Protein AF-A0A1H5YJD1-F1 (afdb_monomer)

Sequence (88 aa):
MSLKRSINEFGAYLGDKGSLLEKNYPRIAEMIQLHWGYKEIYQYINKLLVVDKDRDRQGFPVQVLQEIYKLQEIHERLFPDLEALSSG

Foldseek 3Di:
DFPLVQQVVLVVVQPVHDQPCCVVPVVLRVVCVVCQPHLVNVVSLVVLVDDDVPDPDPHDDPSNVVSSVVSVVSSCVVRVVSVVVNVD

Nearest PDB structures (foldseek):
  5ec1-assembly1_C  TM=2.923E-01  e=5.345E+00  Streptomyces lividans

Solvent-accessible surface area (backbone atoms only — not comparable to full-atom values): 5362 Å² total; per-residue (Å²): 131,58,61,56,75,77,35,65,68,56,23,59,72,44,55,92,53,78,60,60,43,50,72,76,35,48,73,58,42,52,51,50,60,72,26,62,98,44,55,63,36,57,61,52,54,50,63,71,69,57,82,56,91,90,52,98,64,82,72,75,57,69,73,39,45,52,52,53,52,47,52,49,55,50,45,44,72,76,38,54,72,42,52,65,64,62,78,108

pLDDT: mean 87.8, std 11.72, range [51.84, 96.81]

Mean predicted aligned error: 4.78 Å

Structure (mmCIF, N/CA/C/O backbone):
data_AF-A0A1H5YJD1-F1
#
_entry.id   AF-A0A1H5YJD1-F1
#
loop_
_atom_site.group_PDB
_atom_site.id
_atom_site.type_symbol
_atom_site.label_atom_id
_atom_site.label_alt_id
_atom_site.label_comp_id
_atom_site.label_asym_id
_atom_site.label_entity_id
_atom_site.label_seq_id
_atom_site.pdbx_PDB_ins_code
_atom_site.Cartn_x
_atom_site.Cartn_y
_atom_site.Cartn_z
_atom_site.occupancy
_atom_site.B_iso_or_equiv
_atom_site.auth_seq_id
_atom_site.auth_comp_id
_atom_site.auth_asym_id
_atom_site.auth_atom_id
_atom_site.pdbx_PDB_model_num
ATOM 1 N N . MET A 1 1 ? -1.259 11.375 -9.051 1.00 68.62 1 MET A N 1
ATOM 2 C CA . MET A 1 1 ? -2.242 10.634 -9.884 1.00 68.62 1 MET A CA 1
ATOM 3 C C . MET A 1 1 ? -2.914 9.624 -8.969 1.00 68.62 1 MET A C 1
ATOM 5 O O . MET A 1 1 ? -2.355 9.348 -7.923 1.00 68.62 1 MET A O 1
ATOM 9 N N . SER A 1 2 ? -4.096 9.094 -9.286 1.00 87.75 2 SER A N 1
ATOM 10 C CA . SER A 1 2 ? -4.692 8.079 -8.404 1.00 87.75 2 SER A CA 1
ATOM 11 C C . SER A 1 2 ? -3.943 6.744 -8.517 1.00 87.75 2 SER A C 1
ATOM 13 O O . SER A 1 2 ? -3.693 6.309 -9.644 1.00 87.75 2 SER A O 1
ATOM 15 N N . LEU A 1 3 ? -3.681 6.054 -7.404 1.00 88.50 3 LEU A N 1
ATOM 16 C CA . LEU A 1 3 ? -3.144 4.689 -7.355 1.00 88.50 3 LEU A CA 1
ATOM 17 C C . LEU A 1 3 ? -3.925 3.752 -8.278 1.00 88.50 3 LEU A C 1
ATOM 19 O O . LEU A 1 3 ? -3.313 3.042 -9.071 1.00 88.50 3 LEU A O 1
ATOM 23 N N . LYS A 1 4 ? -5.266 3.833 -8.270 1.00 90.50 4 LYS A N 1
ATOM 24 C CA . LYS A 1 4 ? -6.140 3.064 -9.175 1.00 90.50 4 LYS A CA 1
ATOM 25 C C . LYS A 1 4 ? -5.769 3.196 -10.662 1.00 90.50 4 LYS A C 1
ATOM 27 O O . LYS A 1 4 ? -6.004 2.277 -11.436 1.00 90.50 4 LYS A O 1
ATOM 32 N N . ARG A 1 5 ? -5.238 4.352 -11.074 1.00 90.75 5 ARG A N 1
ATOM 33 C CA . ARG A 1 5 ? -4.853 4.641 -12.469 1.00 90.75 5 ARG A CA 1
ATOM 34 C C . ARG A 1 5 ? -3.374 4.389 -12.735 1.00 90.75 5 ARG A C 1
ATOM 36 O O . ARG A 1 5 ? -3.015 4.118 -13.870 1.00 90.75 5 ARG A O 1
ATOM 43 N N . SER A 1 6 ? -2.527 4.536 -11.720 1.00 91.19 6 SER A N 1
ATOM 44 C CA . SER A 1 6 ? -1.078 4.376 -11.853 1.00 91.19 6 SER A CA 1
ATOM 45 C C . SER A 1 6 ? -0.622 2.923 -11.721 1.00 91.19 6 SER A C 1
ATOM 47 O O . SER A 1 6 ? 0.440 2.583 -12.228 1.00 91.19 6 SER A O 1
ATOM 49 N N . ILE A 1 7 ? -1.411 2.071 -11.061 1.00 94.31 7 ILE A N 1
ATOM 50 C CA . ILE A 1 7 ? -1.100 0.660 -10.824 1.00 94.31 7 ILE A CA 1
ATOM 51 C C . ILE A 1 7 ? -2.237 -0.177 -11.411 1.00 94.31 7 ILE A C 1
ATOM 53 O O . ILE A 1 7 ? -3.312 -0.286 -10.816 1.00 94.31 7 ILE A O 1
ATOM 57 N N . ASN A 1 8 ? -2.003 -0.766 -12.585 1.00 95.06 8 ASN A N 1
ATOM 58 C CA . ASN A 1 8 ? -3.037 -1.462 -13.356 1.00 95.06 8 ASN A CA 1
ATOM 59 C C . ASN A 1 8 ? -3.699 -2.595 -12.562 1.00 95.06 8 ASN A C 1
ATOM 61 O O . ASN A 1 8 ? -4.920 -2.724 -12.574 1.00 95.06 8 ASN A O 1
ATOM 65 N N . GLU A 1 9 ? -2.927 -3.386 -11.823 1.00 96.06 9 GLU A N 1
ATOM 66 C CA . GLU A 1 9 ? -3.458 -4.521 -11.063 1.00 96.06 9 GLU A CA 1
ATOM 67 C C . GLU A 1 9 ? -4.221 -4.107 -9.816 1.00 96.06 9 GLU A C 1
ATOM 69 O O . GLU A 1 9 ? -5.162 -4.792 -9.416 1.00 96.06 9 GLU A O 1
ATOM 74 N N . PHE A 1 10 ? -3.878 -2.958 -9.237 1.00 96.50 10 PHE A N 1
ATOM 75 C CA . PHE A 1 10 ? -4.676 -2.385 -8.164 1.00 96.50 10 PHE A CA 1
ATOM 76 C C . PHE A 1 10 ? -5.991 -1.834 -8.719 1.00 96.50 10 PHE A C 1
ATOM 78 O O . PHE A 1 10 ? -7.052 -2.035 -8.129 1.00 96.50 10 PHE A O 1
ATOM 85 N N . GLY A 1 11 ? -5.950 -1.224 -9.906 1.00 95.62 11 GLY A N 1
ATOM 86 C CA . GLY A 1 11 ? -7.151 -0.827 -10.630 1.00 95.62 11 GLY A CA 1
ATOM 87 C C . GLY A 1 11 ? -8.064 -2.003 -10.972 1.00 95.62 11 GLY A C 1
ATOM 88 O O . GLY A 1 11 ? -9.269 -1.922 -10.735 1.00 95.62 11 GLY A O 1
ATOM 89 N N . ALA A 1 12 ? -7.492 -3.113 -11.442 1.00 96.19 12 ALA A N 1
ATOM 90 C CA . ALA A 1 12 ? -8.222 -4.347 -11.718 1.00 96.19 12 ALA A CA 1
ATOM 91 C C . ALA A 1 12 ? -8.837 -4.950 -10.446 1.00 96.19 12 ALA A C 1
ATOM 93 O O . ALA A 1 12 ? -9.988 -5.378 -10.470 1.00 96.19 12 ALA A O 1
ATOM 94 N N . TYR A 1 13 ? -8.107 -4.932 -9.326 1.00 96.38 13 TYR A N 1
ATOM 95 C CA . TYR A 1 13 ? -8.613 -5.389 -8.029 1.00 96.38 13 TYR A CA 1
ATOM 96 C C . TYR A 1 13 ? -9.827 -4.580 -7.550 1.00 96.38 13 TYR A C 1
ATOM 98 O O . TYR A 1 13 ? -10.804 -5.152 -7.066 1.00 96.38 13 TYR A O 1
ATOM 106 N N . LEU A 1 14 ? -9.786 -3.254 -7.696 1.00 95.25 14 LEU A N 1
ATOM 107 C CA . LEU A 1 14 ? -10.892 -2.388 -7.288 1.00 95.25 14 LEU A CA 1
ATOM 108 C C . LEU A 1 14 ? -12.104 -2.493 -8.229 1.00 95.25 14 LEU A C 1
ATOM 110 O O . LEU A 1 14 ? -13.236 -2.259 -7.795 1.00 95.25 14 LEU A O 1
ATOM 114 N N . GLY A 1 15 ? -11.889 -2.828 -9.505 1.00 94.50 15 GLY A N 1
ATOM 115 C CA . GLY A 1 15 ? -12.939 -2.869 -10.522 1.00 94.50 15 GLY A CA 1
ATOM 116 C C . GLY A 1 15 ? -13.647 -1.518 -10.634 1.00 94.50 15 GLY A C 1
ATOM 117 O O . GLY A 1 15 ? -13.005 -0.472 -10.757 1.00 94.50 15 GLY A O 1
ATOM 118 N N . ASP A 1 16 ? -14.974 -1.511 -10.519 1.00 9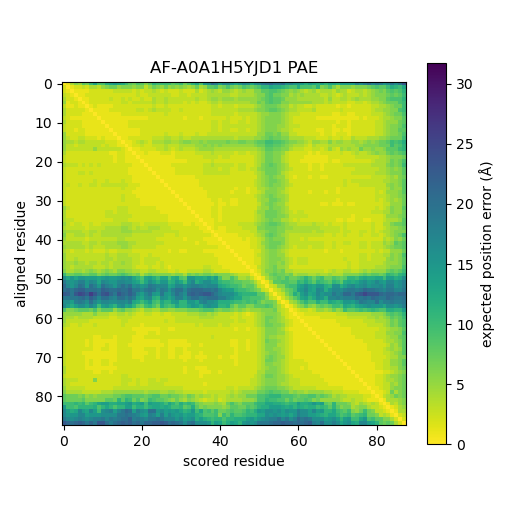3.25 16 ASP A N 1
ATOM 119 C CA . ASP A 1 16 ? -15.773 -0.278 -10.560 1.00 93.25 16 ASP A CA 1
ATOM 120 C C . ASP A 1 16 ? -15.707 0.539 -9.260 1.00 93.25 16 ASP A C 1
ATOM 122 O O . ASP A 1 16 ? -16.060 1.720 -9.242 1.00 93.25 16 ASP A O 1
ATOM 126 N N . LYS A 1 17 ? -15.209 -0.043 -8.161 1.00 93.12 17 LYS A N 1
ATOM 127 C CA . LYS A 1 17 ? -15.129 0.639 -6.862 1.00 93.12 17 LYS A CA 1
ATOM 128 C C . LYS A 1 17 ? -14.007 1.680 -6.846 1.00 93.12 17 LYS A C 1
ATOM 130 O O . LYS A 1 17 ? -13.011 1.579 -7.566 1.00 93.12 17 LYS A O 1
ATOM 135 N N . GLY A 1 18 ? -14.173 2.711 -6.020 1.00 93.00 18 GLY A N 1
ATOM 136 C CA . GLY A 1 18 ? -13.089 3.635 -5.675 1.00 93.00 18 GLY A CA 1
ATOM 137 C C . GLY A 1 18 ? -12.207 3.063 -4.565 1.00 93.00 18 GLY A C 1
ATOM 138 O O . GLY A 1 18 ? -12.669 2.220 -3.800 1.00 93.00 18 GLY A O 1
ATOM 139 N N . SER A 1 19 ? -10.968 3.545 -4.457 1.00 95.75 19 SER A N 1
ATOM 140 C CA . SER A 1 19 ? -10.089 3.205 -3.334 1.00 95.75 19 SER A CA 1
ATOM 141 C C . SER A 1 19 ? -10.495 3.979 -2.081 1.00 95.75 19 SER A C 1
ATOM 143 O O . SER A 1 19 ? -10.583 5.213 -2.086 1.00 95.75 19 SE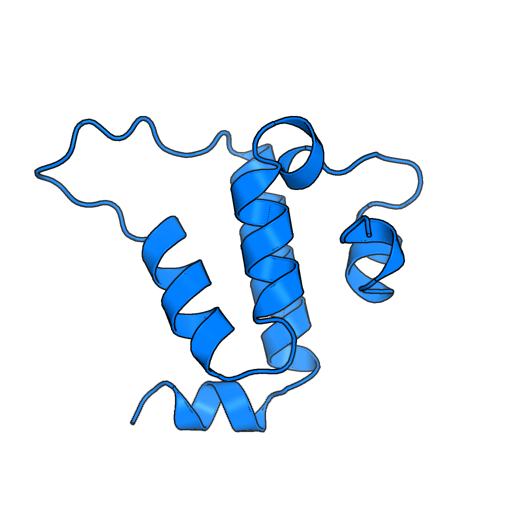R A O 1
ATOM 145 N N . LEU A 1 20 ? -10.722 3.256 -0.989 1.00 96.19 20 LEU A N 1
ATOM 146 C CA . LEU A 1 20 ? -10.953 3.838 0.329 1.00 96.19 20 LEU A CA 1
ATOM 147 C C . LEU A 1 20 ? -9.657 4.360 0.945 1.00 96.19 20 LEU A C 1
ATOM 149 O O . LEU A 1 20 ? -9.703 5.333 1.697 1.00 96.19 20 LEU A O 1
ATOM 153 N N . LEU A 1 21 ? -8.513 3.763 0.604 1.00 95.31 21 LEU A N 1
ATOM 154 C CA . LEU A 1 21 ? -7.200 4.278 0.970 1.00 95.31 21 LEU A CA 1
ATOM 155 C C . LEU A 1 21 ? -6.970 5.665 0.362 1.00 95.31 21 LEU A C 1
ATOM 157 O O . LEU A 1 21 ? -6.665 6.604 1.089 1.00 95.31 21 LEU A O 1
ATOM 161 N N . GLU A 1 22 ? -7.185 5.823 -0.944 1.00 94.38 22 GLU A N 1
ATOM 162 C CA . GLU A 1 22 ? -7.021 7.113 -1.624 1.00 94.38 22 GLU A CA 1
ATOM 163 C C . GLU A 1 22 ? -8.004 8.164 -1.108 1.00 94.38 22 GLU A C 1
ATOM 165 O O . GLU A 1 22 ? -7.633 9.319 -0.902 1.00 94.38 22 GLU A O 1
ATOM 170 N N . LYS A 1 23 ? -9.257 7.760 -0.872 1.00 95.50 23 LYS A N 1
ATOM 171 C CA . LYS A 1 23 ? -10.307 8.666 -0.405 1.00 95.50 23 LYS A CA 1
ATOM 172 C C . LYS A 1 23 ? -10.063 9.160 1.021 1.00 95.50 23 LYS A C 1
ATOM 174 O O . LYS A 1 23 ? -10.234 10.345 1.289 1.00 95.50 23 LYS A O 1
ATOM 179 N N . ASN A 1 24 ? -9.722 8.254 1.936 1.00 95.00 24 ASN A N 1
ATOM 180 C CA . ASN A 1 24 ? -9.678 8.555 3.369 1.00 95.00 24 ASN A CA 1
ATOM 181 C C . ASN A 1 24 ? -8.261 8.894 3.858 1.00 95.00 24 ASN A C 1
ATOM 183 O O . ASN A 1 24 ? -8.110 9.561 4.879 1.00 95.00 24 ASN A O 1
ATOM 187 N N . TYR A 1 25 ? -7.225 8.461 3.133 1.00 94.81 25 TYR A N 1
ATOM 188 C CA . TYR A 1 25 ? -5.818 8.627 3.503 1.00 94.81 25 TYR A CA 1
ATOM 189 C C . TYR A 1 25 ? -4.966 9.095 2.307 1.00 94.81 25 TYR A C 1
ATOM 191 O O . TYR A 1 25 ? -3.983 8.438 1.948 1.00 94.81 25 TYR A O 1
ATOM 199 N N . PRO A 1 26 ? -5.279 10.257 1.702 1.00 94.62 26 PRO A N 1
ATOM 200 C CA . PRO A 1 26 ? -4.622 10.725 0.479 1.00 94.62 26 PRO A CA 1
ATOM 201 C C . PRO A 1 26 ? -3.100 10.846 0.624 1.00 94.62 26 PRO A C 1
ATOM 203 O O . PRO A 1 26 ? -2.364 10.434 -0.265 1.00 94.62 26 PRO A O 1
ATOM 206 N N . ARG A 1 27 ? -2.603 11.292 1.786 1.00 93.81 27 ARG A N 1
ATOM 207 C CA . ARG A 1 27 ? -1.157 11.369 2.062 1.00 93.81 27 ARG A CA 1
ATOM 208 C C . ARG A 1 27 ? -0.476 9.997 2.052 1.00 93.81 27 ARG A C 1
ATOM 210 O O . ARG A 1 27 ? 0.684 9.892 1.668 1.00 93.81 27 ARG A O 1
ATOM 217 N N . ILE A 1 28 ? -1.169 8.952 2.505 1.00 94.75 28 ILE A N 1
ATOM 218 C CA . ILE A 1 28 ? -0.633 7.587 2.474 1.00 94.75 28 ILE A CA 1
ATOM 219 C C . ILE A 1 28 ? -0.593 7.088 1.034 1.00 94.75 28 ILE A C 1
ATOM 221 O O . ILE A 1 28 ? 0.420 6.540 0.607 1.00 94.75 28 ILE A O 1
ATOM 225 N N . ALA A 1 29 ? -1.658 7.337 0.271 1.00 95.50 29 ALA A N 1
ATOM 226 C CA . ALA A 1 29 ? -1.708 6.982 -1.138 1.00 95.50 29 ALA A CA 1
ATOM 227 C C . ALA A 1 29 ? -0.610 7.680 -1.960 1.00 95.50 29 ALA A C 1
ATOM 229 O O . ALA A 1 29 ? 0.064 7.027 -2.751 1.00 95.50 29 ALA A O 1
ATOM 230 N N . GLU A 1 30 ? -0.369 8.973 -1.730 1.00 94.62 30 GLU A N 1
ATOM 231 C CA . GLU A 1 30 ? 0.725 9.722 -2.363 1.00 94.62 30 GLU A CA 1
ATOM 232 C C . GLU A 1 30 ? 2.097 9.134 -2.028 1.00 94.62 30 GLU A C 1
ATOM 234 O O . GLU A 1 30 ? 2.933 8.971 -2.914 1.00 94.62 30 GLU A O 1
ATOM 239 N N . MET A 1 31 ? 2.329 8.768 -0.766 1.00 95.38 31 MET A N 1
ATOM 240 C CA . MET A 1 31 ? 3.589 8.151 -0.349 1.00 95.38 31 MET A CA 1
ATOM 241 C C . MET A 1 31 ? 3.782 6.768 -0.970 1.00 95.38 31 MET A C 1
ATOM 243 O O . MET A 1 31 ? 4.890 6.452 -1.393 1.00 95.38 31 MET A O 1
ATOM 247 N N . ILE A 1 32 ? 2.722 5.964 -1.072 1.00 95.12 32 ILE A N 1
ATOM 248 C CA . ILE A 1 32 ? 2.772 4.682 -1.785 1.00 95.12 32 ILE A CA 1
ATOM 249 C C . ILE A 1 32 ? 3.112 4.918 -3.251 1.00 95.12 32 ILE A C 1
ATOM 251 O O . ILE A 1 32 ? 3.995 4.253 -3.777 1.00 95.12 32 ILE A O 1
ATOM 255 N N . GLN A 1 33 ? 2.469 5.896 -3.893 1.00 94.38 33 GLN A N 1
ATOM 256 C CA . GLN A 1 33 ? 2.745 6.229 -5.286 1.00 94.38 33 GLN A CA 1
ATOM 257 C C . GLN A 1 33 ? 4.207 6.662 -5.481 1.00 94.38 33 GLN A C 1
ATOM 259 O O . GLN A 1 33 ? 4.835 6.262 -6.456 1.00 94.38 33 GLN A O 1
ATOM 264 N N . LEU A 1 34 ? 4.747 7.464 -4.558 1.00 94.25 34 LEU A N 1
ATOM 265 C CA . LEU A 1 34 ? 6.113 7.983 -4.623 1.00 94.25 34 LEU A CA 1
ATOM 266 C C . LEU A 1 34 ? 7.172 6.878 -4.524 1.00 94.25 34 LEU A C 1
ATOM 268 O O . LEU A 1 34 ? 8.184 6.952 -5.211 1.00 94.25 34 LEU A O 1
ATOM 272 N N . HIS A 1 35 ? 6.942 5.870 -3.680 1.00 94.25 35 HIS A N 1
ATOM 273 C CA . HIS A 1 35 ? 7.898 4.780 -3.459 1.00 94.25 35 HIS A CA 1
ATOM 274 C C . HIS A 1 35 ? 7.600 3.541 -4.315 1.00 94.25 35 HIS A C 1
ATOM 276 O O . HIS A 1 35 ? 8.310 2.546 -4.212 1.00 94.25 35 HIS A O 1
ATOM 282 N N . TRP A 1 36 ? 6.569 3.573 -5.162 1.00 95.25 36 TRP A N 1
ATOM 283 C CA . TRP A 1 36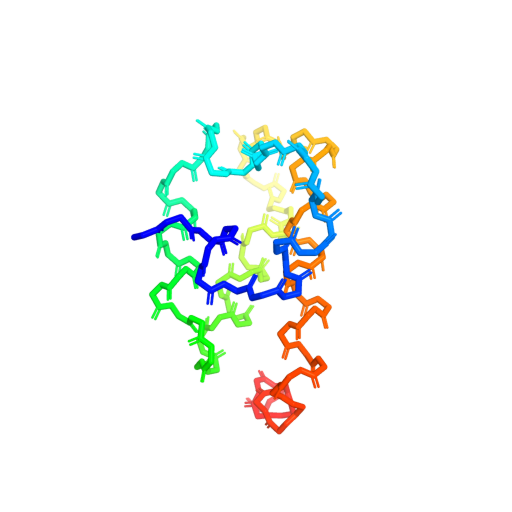 ? 6.170 2.416 -5.957 1.00 95.25 36 TRP A CA 1
ATOM 284 C C . TRP A 1 36 ? 7.268 1.990 -6.939 1.00 95.25 36 TRP A C 1
ATOM 286 O O . TRP A 1 36 ? 7.733 2.802 -7.736 1.00 95.25 36 TRP A O 1
ATOM 296 N N . GLY A 1 37 ? 7.659 0.712 -6.905 1.00 92.06 37 GLY A N 1
ATOM 297 C CA . GLY A 1 37 ? 8.765 0.186 -7.711 1.00 92.06 37 GLY A CA 1
ATOM 298 C C . GLY A 1 37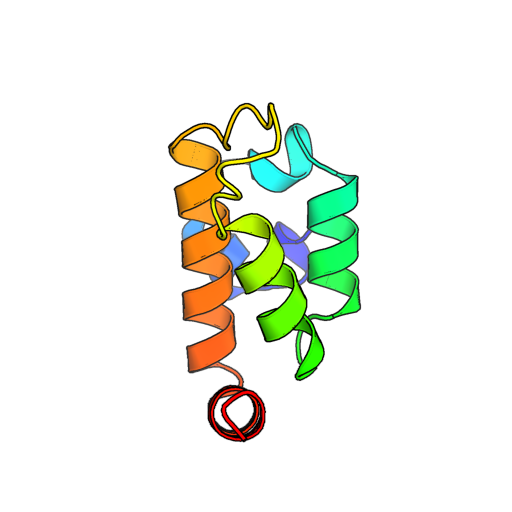 ? 10.156 0.469 -7.136 1.00 92.06 37 GLY A C 1
ATOM 299 O O . GLY A 1 37 ? 11.154 0.221 -7.809 1.00 92.06 37 GLY A O 1
ATOM 300 N N . TYR A 1 38 ? 10.236 0.965 -5.899 1.00 93.25 38 TYR A N 1
ATOM 301 C CA . TYR A 1 38 ? 11.476 1.163 -5.155 1.00 93.25 38 TYR A CA 1
ATOM 302 C C . TYR A 1 38 ? 11.455 0.346 -3.859 1.00 93.25 38 TYR A C 1
ATOM 304 O O . TYR A 1 38 ? 10.397 0.104 -3.281 1.00 93.25 38 TYR A O 1
ATOM 312 N N . LYS A 1 39 ? 12.626 -0.061 -3.356 1.00 89.06 39 LYS A N 1
ATOM 313 C CA . LYS A 1 39 ? 12.741 -0.894 -2.140 1.00 89.06 39 LYS A CA 1
ATOM 314 C C . LYS A 1 39 ? 12.173 -0.216 -0.885 1.00 89.06 39 LYS A C 1
ATOM 316 O O . LYS A 1 39 ? 11.736 -0.877 0.052 1.00 89.06 39 LYS A O 1
ATOM 321 N N . GLU A 1 40 ? 12.157 1.112 -0.864 1.00 91.06 40 GLU A N 1
ATOM 322 C CA . GLU A 1 40 ? 11.673 1.938 0.240 1.00 91.06 40 GLU A CA 1
ATOM 323 C C . GLU A 1 40 ? 10.171 1.733 0.509 1.00 91.06 40 GLU A C 1
ATOM 325 O O . GLU A 1 40 ? 9.704 1.991 1.623 1.00 91.06 40 GLU A O 1
ATOM 330 N N . ILE A 1 41 ? 9.410 1.214 -0.463 1.00 92.56 41 ILE A N 1
ATOM 331 C CA . ILE A 1 41 ? 7.991 0.901 -0.269 1.00 92.56 41 ILE A CA 1
ATOM 332 C C . ILE A 1 41 ? 7.773 -0.143 0.829 1.00 92.56 41 ILE A C 1
ATOM 334 O O . ILE A 1 41 ? 6.813 -0.016 1.586 1.00 92.56 41 ILE A O 1
ATOM 338 N N . TYR A 1 42 ? 8.672 -1.125 0.974 1.00 88.75 42 TYR A N 1
ATOM 339 C CA . TYR A 1 42 ? 8.554 -2.174 1.989 1.00 88.75 42 TYR A CA 1
ATOM 340 C C . TYR A 1 42 ? 8.654 -1.578 3.388 1.00 88.75 42 TYR A C 1
ATOM 342 O O . TYR A 1 42 ? 7.820 -1.839 4.252 1.00 88.75 42 TYR A O 1
ATOM 350 N N . GLN A 1 43 ? 9.627 -0.687 3.593 1.00 88.81 43 GLN A N 1
ATOM 351 C CA . GLN A 1 43 ? 9.781 0.038 4.852 1.00 88.81 43 GLN A CA 1
ATOM 352 C C . GLN A 1 43 ? 8.549 0.896 5.151 1.00 88.81 43 GLN A C 1
ATOM 354 O O . GLN A 1 43 ? 8.099 0.969 6.298 1.00 88.81 43 GLN A O 1
ATOM 359 N N . TYR A 1 44 ? 7.983 1.529 4.121 1.00 92.44 44 TYR A N 1
ATOM 360 C CA . TYR A 1 44 ? 6.792 2.350 4.272 1.00 92.44 44 TYR A CA 1
ATOM 361 C C . TYR A 1 44 ? 5.556 1.520 4.643 1.00 92.44 44 TYR A C 1
ATOM 363 O O . TYR A 1 44 ? 4.919 1.820 5.652 1.00 92.44 44 TYR A O 1
ATOM 371 N N . ILE A 1 45 ? 5.245 0.463 3.887 1.00 91.12 45 ILE A N 1
ATOM 372 C C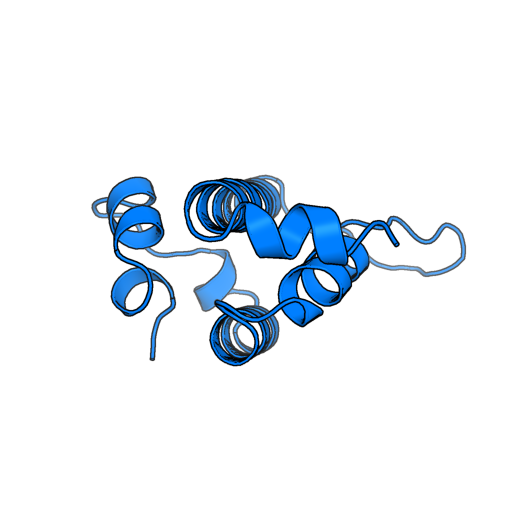A . ILE A 1 45 ? 4.095 -0.41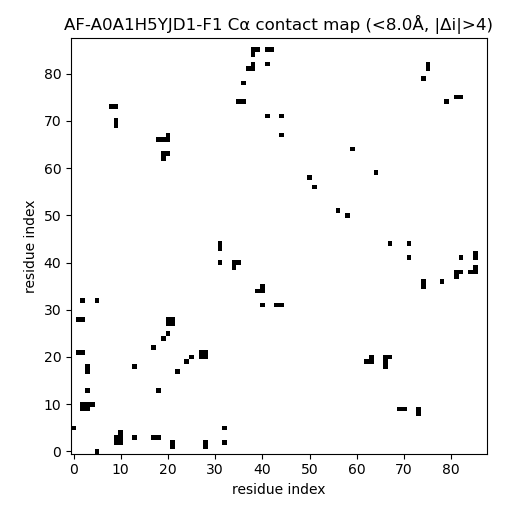9 4.135 1.00 91.12 45 ILE A CA 1
ATOM 373 C C . ILE A 1 45 ? 4.221 -1.101 5.500 1.00 91.12 45 ILE A C 1
ATOM 375 O O . ILE A 1 45 ? 3.278 -1.048 6.291 1.00 91.12 45 ILE A O 1
ATOM 379 N N . ASN A 1 46 ? 5.394 -1.637 5.847 1.00 87.94 46 ASN A N 1
ATOM 380 C CA . ASN A 1 46 ? 5.620 -2.245 7.160 1.00 87.94 46 ASN A CA 1
ATOM 381 C C . ASN A 1 46 ? 5.352 -1.245 8.290 1.00 87.94 46 ASN A C 1
ATOM 383 O O . ASN A 1 46 ? 4.659 -1.561 9.252 1.00 87.94 46 ASN A O 1
ATOM 387 N N . LYS A 1 47 ? 5.795 0.009 8.150 1.00 88.69 47 LYS A N 1
ATOM 388 C CA . LYS A 1 47 ? 5.524 1.063 9.140 1.00 88.69 47 LYS A CA 1
ATOM 389 C C . LYS A 1 47 ? 4.034 1.396 9.295 1.00 88.69 47 LYS A C 1
ATOM 391 O O . LYS A 1 47 ? 3.640 1.888 10.355 1.00 88.69 47 LYS A O 1
ATO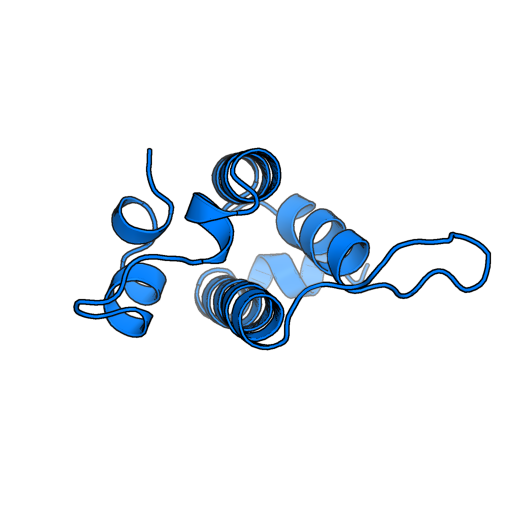M 396 N N . LEU A 1 48 ? 3.217 1.185 8.262 1.00 89.38 48 LEU A N 1
ATOM 397 C CA . LEU A 1 48 ? 1.763 1.357 8.342 1.00 89.38 48 LEU A CA 1
ATOM 398 C C . LEU A 1 48 ? 1.090 0.202 9.090 1.00 89.38 48 LEU A C 1
ATOM 400 O O . LEU A 1 48 ? 0.101 0.432 9.782 1.00 89.38 48 LEU A O 1
ATOM 404 N N . LEU A 1 49 ? 1.615 -1.014 8.938 1.00 85.88 49 LEU A N 1
ATOM 405 C CA . LEU A 1 49 ? 1.028 -2.243 9.475 1.00 85.88 49 LEU A CA 1
ATOM 406 C C . LEU A 1 49 ? 1.544 -2.607 10.876 1.00 85.88 49 LEU A C 1
ATOM 408 O O . LEU A 1 49 ? 0.891 -3.366 11.591 1.00 85.88 49 LEU A O 1
ATOM 412 N N . VAL A 1 50 ? 2.689 -2.060 11.296 1.00 82.19 50 VAL A N 1
ATOM 413 C CA . VAL A 1 50 ? 3.219 -2.249 12.653 1.00 82.19 50 VAL A CA 1
ATOM 414 C C . VAL A 1 50 ? 2.298 -1.589 13.682 1.00 82.19 50 VAL A C 1
ATOM 416 O O . VAL A 1 50 ? 2.089 -0.373 13.684 1.00 82.19 50 VAL A O 1
ATOM 419 N N . VAL A 1 51 ? 1.790 -2.411 14.601 1.00 66.38 51 VAL A N 1
ATOM 420 C CA . VAL A 1 51 ? 1.050 -1.972 15.787 1.00 66.38 51 VAL A CA 1
ATOM 421 C C . VAL A 1 51 ? 2.059 -1.634 16.880 1.00 66.38 51 VAL A C 1
ATOM 423 O O . VAL A 1 51 ? 2.626 -2.520 17.518 1.00 66.38 51 VAL A O 1
ATOM 426 N N . ASP A 1 52 ? 2.305 -0.343 17.075 1.00 65.50 52 ASP A N 1
ATOM 427 C CA . ASP A 1 52 ? 3.183 0.148 18.134 1.00 65.50 52 ASP A CA 1
ATOM 428 C C . ASP A 1 52 ? 2.388 0.229 19.446 1.00 65.50 52 ASP A C 1
ATOM 430 O O . ASP A 1 52 ? 1.420 0.986 19.538 1.00 65.50 52 ASP A O 1
ATOM 434 N N . LYS A 1 53 ? 2.753 -0.587 20.443 1.00 59.16 53 LYS A N 1
ATOM 435 C CA . LYS A 1 53 ? 1.997 -0.728 21.705 1.00 59.16 53 LYS A CA 1
ATOM 436 C C . LYS A 1 53 ? 1.964 0.561 22.535 1.00 59.16 53 LYS A C 1
ATOM 438 O O . LYS A 1 53 ? 1.061 0.718 23.348 1.00 59.16 53 LYS A O 1
ATOM 443 N N . ASP A 1 54 ? 2.908 1.471 22.300 1.00 61.19 54 ASP A N 1
ATOM 444 C CA . ASP A 1 54 ? 3.071 2.722 23.050 1.00 61.19 54 ASP A CA 1
ATOM 445 C C . ASP A 1 54 ? 2.444 3.947 22.364 1.00 61.19 54 ASP A C 1
ATOM 447 O O . ASP A 1 54 ? 2.548 5.069 22.864 1.00 61.19 54 ASP A O 1
ATOM 451 N N . ARG A 1 55 ? 1.792 3.777 21.205 1.00 57.84 55 ARG A N 1
ATOM 452 C CA . ARG A 1 55 ? 1.144 4.886 20.492 1.00 57.84 55 ARG A CA 1
ATOM 453 C C . ARG A 1 55 ? -0.353 4.660 20.382 1.00 57.84 55 ARG A C 1
ATOM 455 O O . ARG A 1 55 ? -0.793 3.643 19.862 1.00 57.84 55 ARG A O 1
ATOM 462 N N . ASP A 1 56 ? -1.116 5.679 20.770 1.00 60.47 56 ASP A N 1
ATOM 463 C CA . ASP A 1 56 ? -2.573 5.785 20.618 1.00 60.47 56 ASP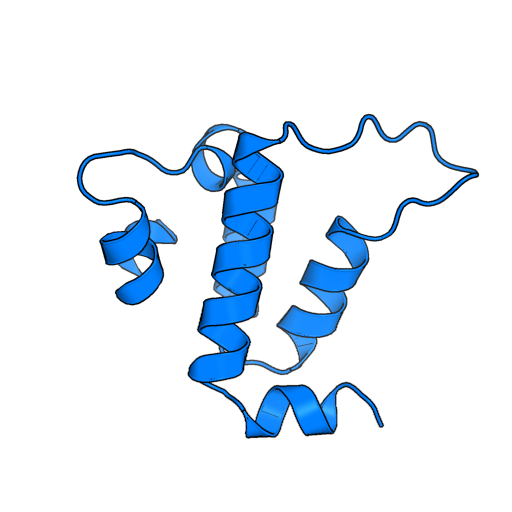 A CA 1
ATOM 464 C C . ASP A 1 56 ? -2.975 5.972 19.139 1.00 60.47 56 ASP A C 1
ATOM 466 O O . ASP A 1 56 ? -3.568 6.966 18.720 1.00 60.47 56 ASP A O 1
ATOM 470 N N . ARG A 1 57 ? -2.533 5.050 18.278 1.00 65.12 57 ARG A N 1
ATOM 471 C CA . ARG A 1 57 ? -2.948 4.987 16.882 1.00 65.12 57 ARG A CA 1
ATOM 472 C C . ARG A 1 57 ? -4.192 4.120 16.817 1.00 65.12 57 ARG A C 1
ATOM 474 O O . ARG A 1 57 ? -4.105 2.899 16.921 1.00 65.12 57 ARG A O 1
ATOM 481 N N . GLN A 1 58 ? -5.338 4.746 16.564 1.00 68.94 58 GLN A N 1
ATOM 482 C CA . GLN A 1 58 ? -6.476 4.026 16.005 1.00 68.94 58 GLN A CA 1
ATOM 483 C C . GLN A 1 58 ? -6.013 3.398 14.686 1.00 68.94 58 GLN A C 1
ATOM 485 O O . GLN A 1 58 ? -5.617 4.109 13.760 1.00 68.94 58 GLN A O 1
ATOM 490 N N . GLY A 1 59 ? -5.968 2.066 14.640 1.00 81.56 59 GLY A N 1
ATOM 491 C CA . GLY A 1 59 ? -5.573 1.323 13.447 1.00 81.56 59 GLY A CA 1
ATOM 492 C C . GLY A 1 59 ? -6.454 1.649 12.237 1.00 81.56 59 GLY A C 1
ATOM 493 O O . GLY A 1 59 ? -7.449 2.371 12.322 1.00 81.56 59 GLY A O 1
ATOM 494 N N . PHE A 1 60 ? -6.102 1.100 11.080 1.00 89.06 60 PHE A N 1
ATOM 495 C CA . PHE A 1 60 ? -6.903 1.298 9.877 1.00 89.06 60 PHE A CA 1
ATOM 496 C C . PHE A 1 60 ? -8.212 0.493 9.929 1.00 89.06 60 PHE A C 1
ATOM 498 O O . PHE A 1 60 ? -8.227 -0.637 10.425 1.00 89.06 60 PHE A O 1
ATOM 505 N N . PRO A 1 61 ? -9.310 1.018 9.354 1.00 92.50 61 PRO A N 1
ATOM 506 C CA . PRO A 1 61 ? -10.489 0.217 9.057 1.00 92.50 61 PRO A CA 1
ATOM 507 C C . PRO A 1 61 ? -10.119 -1.006 8.210 1.00 92.50 61 PRO A C 1
ATOM 509 O O . PRO A 1 61 ? -9.270 -0.917 7.323 1.00 92.50 61 PRO A O 1
ATOM 512 N N . VAL A 1 62 ? -10.810 -2.128 8.420 1.00 91.75 62 VAL A N 1
ATOM 513 C CA . VAL A 1 62 ? -10.516 -3.410 7.746 1.00 91.75 62 VAL A CA 1
ATOM 514 C C . VAL A 1 62 ? -10.435 -3.274 6.223 1.00 91.75 62 VAL A C 1
ATOM 516 O O . VAL A 1 62 ? -9.530 -3.820 5.604 1.00 91.75 62 VAL A O 1
ATOM 519 N N . GLN A 1 63 ? -11.335 -2.503 5.613 1.00 94.00 63 GLN A N 1
ATOM 520 C CA . GLN A 1 63 ? -11.362 -2.320 4.157 1.00 94.00 63 GLN A CA 1
ATOM 521 C C . GLN A 1 63 ? -10.117 -1.578 3.638 1.00 94.00 63 GLN A C 1
ATOM 523 O O . GLN A 1 63 ? -9.629 -1.861 2.550 1.00 94.00 63 GLN A O 1
ATOM 528 N N . VAL A 1 64 ? -9.565 -0.664 4.438 1.00 95.19 64 VAL A N 1
ATOM 529 C CA . VAL A 1 64 ? -8.339 0.074 4.104 1.00 95.19 64 VAL A CA 1
ATOM 530 C C . VAL A 1 64 ? -7.118 -0.820 4.305 1.00 95.19 64 VAL A C 1
ATOM 532 O O . VAL A 1 64 ? -6.228 -0.817 3.461 1.00 95.19 64 VAL A O 1
ATOM 535 N N . LEU A 1 65 ? -7.099 -1.645 5.360 1.00 93.69 65 LEU A N 1
ATOM 536 C CA . LEU A 1 65 ? -6.063 -2.670 5.538 1.00 93.69 65 LEU A CA 1
ATOM 537 C C . LEU A 1 65 ? -6.019 -3.628 4.349 1.00 93.69 65 LEU A C 1
ATOM 539 O O . LEU A 1 65 ? -4.940 -3.910 3.845 1.00 93.69 65 LEU A O 1
ATOM 543 N N . GLN A 1 66 ? -7.175 -4.093 3.871 1.00 95.06 66 GLN A N 1
ATOM 544 C CA . GLN A 1 66 ? -7.255 -4.972 2.703 1.00 95.06 66 GLN A CA 1
ATOM 545 C C . GLN A 1 66 ? -6.646 -4.328 1.454 1.00 95.06 66 GLN A C 1
ATOM 547 O O . GLN A 1 66 ? -5.926 -4.995 0.719 1.00 95.06 66 GLN A O 1
ATOM 552 N N . GLU A 1 67 ? -6.888 -3.035 1.223 1.00 96.81 67 GLU A N 1
ATOM 553 C CA . GLU A 1 67 ? -6.252 -2.309 0.119 1.00 96.81 67 GLU A CA 1
ATOM 554 C C . GLU A 1 67 ? -4.729 -2.192 0.300 1.00 96.81 67 GLU A C 1
ATOM 556 O O . GLU A 1 67 ? -3.997 -2.412 -0.662 1.00 96.81 67 GLU A O 1
ATOM 561 N N . ILE A 1 68 ? -4.241 -1.914 1.516 1.00 95.56 68 ILE A N 1
ATOM 562 C CA . ILE A 1 68 ? -2.797 -1.840 1.813 1.00 95.56 68 ILE A CA 1
ATOM 563 C C . ILE A 1 68 ? -2.121 -3.202 1.601 1.00 95.56 68 ILE A C 1
ATOM 565 O O . ILE A 1 68 ? -1.111 -3.275 0.905 1.00 95.56 68 ILE A O 1
ATOM 569 N N . TYR A 1 69 ? -2.695 -4.284 2.134 1.00 94.88 69 TYR A N 1
ATOM 570 C CA . TYR A 1 69 ? -2.182 -5.639 1.918 1.00 94.88 69 TYR A CA 1
ATOM 571 C C . TYR A 1 69 ? -2.213 -6.027 0.444 1.00 94.88 69 TYR A C 1
ATOM 573 O O . TYR A 1 69 ? -1.273 -6.641 -0.052 1.00 94.88 69 TYR A O 1
ATOM 581 N N . LYS A 1 70 ? -3.262 -5.636 -0.288 1.00 96.56 70 LYS A N 1
ATOM 582 C CA . LYS A 1 70 ? -3.329 -5.937 -1.715 1.00 96.56 70 LYS A CA 1
ATOM 583 C C . LYS A 1 70 ? -2.256 -5.197 -2.509 1.00 96.56 70 LYS A C 1
ATOM 585 O O . LYS A 1 70 ? -1.677 -5.771 -3.425 1.00 96.56 70 LYS A O 1
ATOM 590 N N . LEU A 1 71 ? -1.978 -3.942 -2.162 1.00 95.88 71 LEU A N 1
ATOM 591 C CA . LEU A 1 71 ? -0.872 -3.183 -2.746 1.00 95.88 71 LEU A CA 1
ATOM 592 C C . LEU A 1 71 ? 0.476 -3.849 -2.450 1.00 95.88 71 LEU A C 1
ATOM 594 O O . LEU A 1 71 ? 1.290 -3.966 -3.360 1.00 95.88 71 LEU A O 1
ATOM 598 N N . GLN A 1 72 ? 0.686 -4.341 -1.228 1.00 94.50 72 GLN A N 1
ATOM 599 C CA . GLN A 1 72 ? 1.884 -5.106 -0.882 1.00 94.50 72 GLN A CA 1
ATOM 600 C C . GLN A 1 72 ? 2.030 -6.360 -1.758 1.00 94.50 72 GLN A C 1
ATOM 602 O O . GLN A 1 72 ? 3.044 -6.512 -2.431 1.00 94.50 72 GLN A O 1
ATOM 607 N N . GLU A 1 73 ? 0.990 -7.195 -1.831 1.00 94.62 73 GLU A N 1
ATOM 608 C CA . GLU A 1 73 ? 0.974 -8.422 -2.642 1.00 94.62 73 GLU A CA 1
ATOM 609 C C . GLU A 1 73 ? 1.258 -8.131 -4.129 1.00 94.62 73 GLU A C 1
ATOM 611 O O . GLU A 1 73 ? 2.016 -8.839 -4.795 1.00 94.62 73 GLU A O 1
ATOM 616 N N . ILE A 1 74 ? 0.660 -7.064 -4.673 1.00 95.75 74 ILE A N 1
ATOM 617 C CA . ILE A 1 74 ? 0.906 -6.639 -6.056 1.00 95.75 74 ILE A CA 1
ATOM 618 C C . ILE A 1 74 ? 2.365 -6.217 -6.233 1.00 95.75 74 ILE A C 1
ATOM 620 O O . ILE A 1 74 ? 2.972 -6.586 -7.238 1.00 95.75 74 ILE A O 1
ATOM 624 N N . HIS A 1 75 ? 2.920 -5.449 -5.294 1.00 95.00 75 HIS A N 1
ATOM 625 C CA . HIS A 1 75 ? 4.301 -4.993 -5.375 1.00 95.00 75 HIS A CA 1
ATOM 626 C C . HIS A 1 75 ? 5.286 -6.166 -5.321 1.00 95.00 75 HIS A C 1
ATOM 628 O O . HIS A 1 75 ? 6.165 -6.251 -6.171 1.00 95.00 75 HIS A O 1
ATOM 634 N N . GLU A 1 76 ? 5.104 -7.101 -4.390 1.00 92.56 76 GLU A N 1
ATOM 635 C CA . GLU A 1 76 ? 5.933 -8.309 -4.260 1.00 92.56 76 GLU A CA 1
ATOM 636 C C . GLU A 1 76 ? 5.932 -9.137 -5.550 1.00 92.56 76 GLU A C 1
ATOM 638 O O . GLU A 1 76 ? 6.978 -9.574 -6.024 1.00 92.56 76 GLU A O 1
ATOM 643 N N . ARG A 1 77 ? 4.762 -9.288 -6.182 1.00 93.81 77 ARG A N 1
ATOM 644 C CA . ARG A 1 77 ? 4.637 -10.007 -7.456 1.00 93.81 77 ARG A CA 1
ATOM 645 C C . ARG A 1 77 ? 5.311 -9.282 -8.625 1.00 93.81 77 ARG A C 1
ATOM 647 O O . ARG A 1 77 ? 5.804 -9.942 -9.537 1.00 93.81 77 ARG A O 1
ATOM 654 N N . LEU A 1 78 ? 5.276 -7.949 -8.648 1.00 93.69 78 LEU A N 1
ATOM 655 C CA . LEU A 1 78 ? 5.841 -7.143 -9.737 1.00 93.69 78 LEU A CA 1
ATOM 656 C C . LEU A 1 78 ? 7.337 -6.870 -9.584 1.00 93.69 78 LEU A C 1
ATOM 658 O O . LEU A 1 78 ? 8.027 -6.699 -10.586 1.00 93.69 78 LEU A O 1
ATOM 662 N N . PHE A 1 79 ? 7.831 -6.844 -8.349 1.00 92.56 79 PHE A N 1
ATOM 663 C CA . PHE A 1 79 ? 9.209 -6.509 -8.008 1.00 92.56 79 PHE A CA 1
ATOM 664 C C . PHE A 1 79 ? 9.796 -7.532 -7.019 1.00 92.56 79 PHE A C 1
ATOM 666 O O . PHE A 1 79 ? 10.202 -7.149 -5.914 1.00 92.56 79 PHE A O 1
ATOM 673 N N . PRO A 1 80 ? 9.857 -8.824 -7.394 1.00 88.69 80 PRO A N 1
ATOM 674 C CA . PRO A 1 80 ? 10.289 -9.894 -6.491 1.00 88.69 80 PRO A CA 1
ATOM 675 C C . PRO A 1 80 ? 11.714 -9.674 -5.961 1.00 88.69 80 PRO A C 1
ATOM 677 O O . PRO A 1 80 ? 11.986 -9.916 -4.789 1.00 88.69 80 PRO A O 1
ATOM 680 N N . ASP A 1 81 ? 12.607 -9.114 -6.779 1.00 88.06 81 ASP A N 1
ATOM 681 C CA . ASP A 1 81 ? 13.997 -8.853 -6.383 1.00 88.06 81 ASP A CA 1
ATOM 682 C C . ASP A 1 81 ? 14.123 -7.741 -5.327 1.00 88.06 81 ASP A C 1
ATOM 684 O O . ASP A 1 81 ? 15.093 -7.699 -4.570 1.00 88.06 81 ASP A O 1
ATOM 688 N N . LEU A 1 82 ? 13.150 -6.824 -5.256 1.00 83.69 82 LEU A N 1
ATOM 689 C CA . LEU A 1 82 ? 13.173 -5.726 -4.287 1.00 83.69 82 LEU A CA 1
ATOM 690 C C . LEU A 1 82 ? 12.739 -6.175 -2.888 1.00 83.69 82 LEU A C 1
ATOM 692 O O . LEU A 1 82 ? 13.150 -5.551 -1.910 1.00 83.69 82 LEU A O 1
ATOM 696 N N . GLU A 1 83 ? 11.931 -7.234 -2.789 1.00 74.06 83 GLU A N 1
ATOM 697 C CA . GLU A 1 83 ? 11.535 -7.839 -1.510 1.00 74.06 83 GLU A CA 1
ATOM 698 C C . GLU A 1 83 ? 12.751 -8.479 -0.836 1.00 74.06 83 GLU A C 1
ATOM 700 O O . GLU A 1 83 ? 13.100 -8.112 0.289 1.00 74.06 83 GLU A O 1
ATOM 705 N N . ALA A 1 84 ? 13.483 -9.310 -1.585 1.00 70.75 84 ALA A N 1
ATOM 706 C CA . ALA A 1 84 ? 14.688 -9.987 -1.113 1.00 70.75 84 ALA A CA 1
ATOM 707 C C . ALA A 1 84 ? 15.771 -9.013 -0.608 1.00 70.75 84 ALA A C 1
ATOM 709 O O . ALA A 1 84 ? 16.476 -9.308 0.355 1.00 70.75 84 ALA A O 1
ATOM 710 N N . LEU A 1 85 ? 15.882 -7.831 -1.225 1.00 62.28 85 LEU A N 1
ATOM 711 C CA . LEU A 1 85 ? 16.825 -6.776 -0.828 1.00 62.28 85 LEU A CA 1
ATOM 712 C C . LEU A 1 85 ? 16.375 -5.957 0.391 1.00 62.28 85 LEU A C 1
ATOM 714 O O . LEU A 1 85 ? 17.184 -5.223 0.956 1.00 62.28 85 LEU A O 1
ATOM 718 N N . SER A 1 86 ? 15.099 -6.028 0.776 1.00 59.81 86 SER A N 1
ATOM 719 C CA . SER A 1 86 ? 14.569 -5.317 1.947 1.00 59.81 86 SER A CA 1
ATOM 720 C C . SER A 1 86 ? 14.778 -6.077 3.263 1.00 59.81 86 SER A C 1
ATOM 722 O O . SER A 1 86 ? 14.746 -5.468 4.331 1.00 59.81 86 SER A O 1
ATOM 724 N N . SER A 1 87 ? 15.037 -7.384 3.166 1.00 58.84 87 SER A N 1
ATOM 725 C CA . SER A 1 87 ? 15.251 -8.317 4.280 1.00 58.84 87 SER A CA 1
ATOM 726 C C . SER A 1 87 ? 16.729 -8.480 4.684 1.00 58.84 87 SER A C 1
ATOM 728 O O . SER A 1 87 ? 17.043 -9.365 5.482 1.00 58.84 87 SER A O 1
ATOM 730 N N . GLY A 1 88 ? 17.631 -7.663 4.120 1.00 51.84 88 GLY A N 1
ATOM 731 C CA . GLY A 1 88 ? 19.087 -7.700 4.335 1.00 51.84 88 GLY A CA 1
ATOM 732 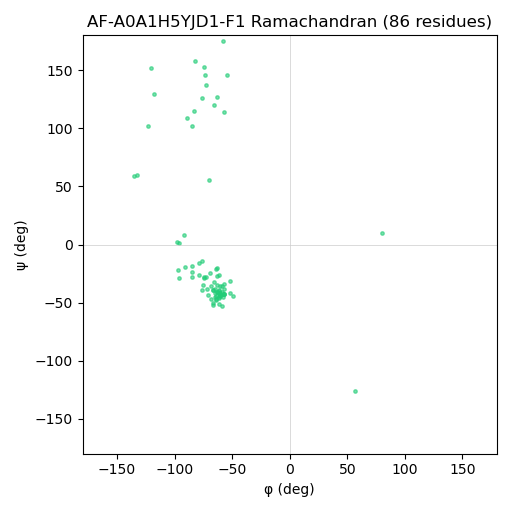C C . GLY A 1 88 ? 19.624 -6.606 5.249 1.00 51.84 88 GLY A C 1
ATOM 733 O O . GLY A 1 88 ? 19.058 -5.489 5.247 1.00 51.84 88 GLY A O 1
#

Organism: NCBI:txid44577

Radius of gyration: 12.98 Å; Cα contacts (8 Å, |Δi|>4): 61; chains: 1; bounding box: 35×21×36 Å

Secondary structure (DSSP, 8-state):
--HHHH-HHHHHHHTTSPPHHHHH-HHHHHHHHHHTTSTHHHHHHHHHH---TTS------HHHHHHHHHHHHHHHHH-HHHHHTT--